Protein AF-A6LM11-F1 (afdb_monomer_lite)

InterPro domains:
  IPR041206 HEPN/RES N-terminal domain 1 [PF18870] (24-78)

Radius of gyration: 19.87 Å; chains: 1; bounding box: 47×21×54 Å

Structure (mmCIF, N/CA/C/O backbone):
data_AF-A6LM11-F1
#
_entry.id   AF-A6LM11-F1
#
loop_
_atom_site.group_PDB
_atom_site.id
_atom_site.type_symbol
_atom_site.label_atom_id
_atom_site.label_alt_id
_atom_site.label_comp_id
_atom_site.label_asym_id
_atom_site.label_entity_id
_atom_site.label_seq_id
_atom_site.pdbx_PDB_ins_code
_atom_site.Cartn_x
_atom_site.Cartn_y
_atom_site.Cartn_z
_atom_site.occupancy
_atom_site.B_iso_or_equiv
_atom_site.auth_seq_id
_atom_site.auth_comp_id
_atom_site.auth_asym_id
_atom_site.auth_atom_id
_atom_site.pdbx_PDB_model_num
ATOM 1 N N . MET A 1 1 ? -22.117 14.087 6.981 1.00 48.94 1 MET A N 1
ATOM 2 C CA . MET A 1 1 ? -21.469 12.793 6.699 1.00 48.94 1 MET A CA 1
ATOM 3 C C . MET A 1 1 ? -20.394 12.696 7.759 1.00 48.94 1 MET A C 1
ATOM 5 O O . MET A 1 1 ? -19.675 13.672 7.883 1.00 48.94 1 MET A O 1
ATOM 9 N N . GLU A 1 2 ? -20.408 11.692 8.637 1.00 56.91 2 GLU A N 1
ATOM 10 C CA . GLU A 1 2 ? -19.322 11.564 9.623 1.00 56.91 2 GLU A CA 1
ATOM 11 C C . GLU A 1 2 ? -18.022 11.338 8.852 1.00 56.91 2 GLU A C 1
ATOM 13 O O . GLU A 1 2 ? -17.938 10.396 8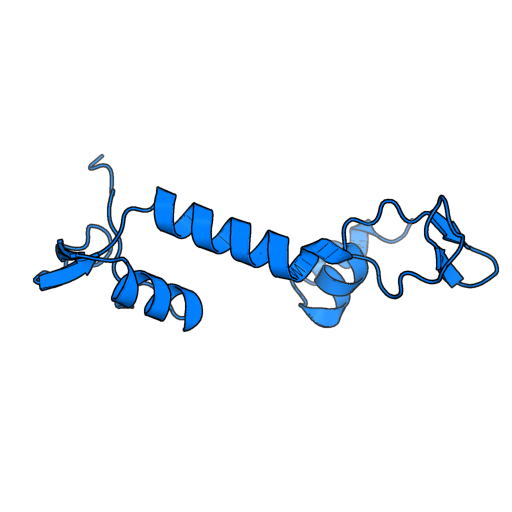.057 1.00 56.91 2 GLU A O 1
ATOM 18 N N . ASP A 1 3 ? -17.061 12.239 9.035 1.00 70.62 3 ASP A N 1
ATOM 19 C CA . ASP A 1 3 ? -15.724 12.085 8.483 1.00 70.62 3 ASP A CA 1
ATOM 20 C C . ASP A 1 3 ? -15.082 10.892 9.192 1.00 70.62 3 ASP A C 1
ATOM 22 O O . ASP A 1 3 ? -14.892 10.887 10.407 1.00 70.62 3 ASP A O 1
ATOM 26 N N . LYS A 1 4 ? -14.848 9.815 8.440 1.00 78.44 4 LYS A N 1
ATOM 27 C CA . LYS A 1 4 ? -14.127 8.653 8.953 1.00 78.44 4 LYS A CA 1
ATOM 28 C C . LYS A 1 4 ? -12.656 9.026 8.975 1.00 78.44 4 LYS A C 1
ATOM 30 O O . LYS A 1 4 ? -12.066 9.186 7.912 1.00 78.44 4 LYS A O 1
ATOM 35 N N . GLU A 1 5 ? -12.078 9.139 10.161 1.00 91.31 5 GLU A N 1
ATOM 36 C CA . GLU A 1 5 ? -10.696 9.590 10.319 1.00 91.31 5 GLU A CA 1
ATOM 37 C C . GLU A 1 5 ? -9.742 8.419 10.559 1.00 91.31 5 GLU A C 1
ATOM 39 O O . GLU A 1 5 ? -8.591 8.484 10.132 1.00 91.31 5 GLU A O 1
ATOM 44 N N . HIS A 1 6 ? -10.218 7.327 11.173 1.00 95.19 6 HIS A N 1
ATOM 45 C CA . HIS A 1 6 ? -9.366 6.238 11.641 1.00 95.19 6 HIS A CA 1
ATOM 46 C C . HIS A 1 6 ? -9.805 4.843 11.178 1.00 95.19 6 HIS A C 1
ATOM 48 O O . HIS A 1 6 ? -10.979 4.452 11.229 1.00 95.19 6 HIS A O 1
ATOM 54 N N . CYS A 1 7 ? -8.825 4.017 10.815 1.00 95.75 7 CYS A N 1
ATOM 55 C CA . CYS A 1 7 ? -9.026 2.630 10.404 1.00 95.75 7 CYS A CA 1
ATOM 56 C C . CYS A 1 7 ? -8.149 1.663 11.216 1.00 95.75 7 CYS A C 1
ATOM 58 O O . CYS A 1 7 ? -7.123 2.050 11.773 1.00 95.75 7 CYS A O 1
ATOM 60 N N . CYS A 1 8 ? -8.584 0.404 11.333 1.00 97.69 8 CYS A N 1
ATOM 61 C CA . CYS A 1 8 ? -7.852 -0.645 12.047 1.00 97.69 8 CYS A CA 1
ATOM 62 C C . CYS A 1 8 ? -7.290 -1.696 11.084 1.00 97.69 8 CYS A C 1
ATOM 64 O O . CYS A 1 8 ? -7.788 -1.851 9.968 1.00 97.69 8 CYS A O 1
ATOM 66 N N . ALA A 1 9 ? -6.314 -2.480 11.553 1.00 95.31 9 ALA A N 1
ATOM 67 C CA . ALA A 1 9 ? -5.660 -3.533 10.770 1.00 95.31 9 ALA A CA 1
ATOM 68 C C . ALA A 1 9 ? -6.647 -4.538 10.148 1.00 95.31 9 ALA A C 1
ATOM 70 O O . ALA A 1 9 ? -6.474 -4.973 9.017 1.00 95.31 9 ALA A O 1
ATOM 71 N N . GLU A 1 10 ? -7.737 -4.860 10.843 1.00 94.44 10 GLU A N 1
ATOM 72 C CA . GLU A 1 10 ? -8.738 -5.826 10.374 1.00 94.44 10 GLU A CA 1
ATOM 73 C C . GLU A 1 10 ? -9.561 -5.348 9.164 1.00 94.44 10 GLU A C 1
ATOM 75 O O . GLU A 1 10 ? -10.337 -6.124 8.608 1.00 94.44 10 GLU A O 1
ATOM 80 N N . CYS A 1 11 ? -9.431 -4.079 8.767 1.00 95.06 11 CYS A N 1
ATOM 81 C CA . CYS A 1 11 ? -10.047 -3.556 7.546 1.00 95.06 11 CYS A CA 1
ATOM 82 C C . CYS A 1 11 ? -9.224 -3.864 6.286 1.00 95.06 11 CYS A C 1
ATOM 84 O O . CYS A 1 11 ? -9.709 -3.628 5.182 1.00 95.06 11 CYS A O 1
ATOM 86 N N . PHE A 1 12 ? -8.009 -4.400 6.434 1.00 91.38 12 PHE A N 1
ATOM 87 C CA . PHE A 1 12 ? -7.072 -4.635 5.340 1.00 91.38 12 PHE A CA 1
ATOM 88 C C . PHE A 1 12 ? -6.693 -6.115 5.244 1.00 91.38 12 PHE A C 1
ATOM 90 O O . PHE A 1 12 ? -6.575 -6.819 6.249 1.00 91.38 12 PHE A O 1
ATOM 97 N N . LYS A 1 13 ? -6.505 -6.595 4.010 1.00 89.25 13 LYS A N 1
ATOM 98 C CA . LYS A 1 13 ? -6.004 -7.952 3.739 1.00 89.25 13 LYS A CA 1
ATOM 99 C C . LYS A 1 13 ? -4.478 -8.007 3.681 1.00 89.25 13 LYS A C 1
ATOM 101 O O . LYS A 1 13 ? -3.917 -9.020 4.073 1.00 89.25 13 LYS A O 1
ATOM 106 N N . ASP A 1 14 ? -3.848 -6.930 3.219 1.00 90.81 14 ASP A N 1
ATOM 107 C CA . ASP A 1 14 ? -2.398 -6.819 3.071 1.00 90.81 14 ASP A CA 1
ATOM 108 C C . ASP A 1 14 ? -1.677 -6.876 4.428 1.00 90.81 14 ASP A C 1
ATOM 110 O O . ASP A 1 14 ? -2.008 -6.132 5.355 1.00 90.81 14 ASP A O 1
ATOM 114 N N . GLU A 1 15 ? -0.699 -7.772 4.561 1.00 90.50 15 GLU A N 1
ATOM 115 C CA . GLU A 1 15 ? -0.004 -8.007 5.830 1.00 90.50 15 GLU A CA 1
ATOM 116 C C . GLU A 1 15 ? 0.921 -6.854 6.237 1.00 90.50 15 GLU A C 1
ATOM 118 O O . GLU A 1 15 ? 1.084 -6.602 7.434 1.00 90.50 15 GLU A O 1
ATOM 123 N N . TYR A 1 16 ? 1.481 -6.108 5.282 1.00 90.50 16 TYR A N 1
ATOM 124 C CA . TYR A 1 16 ? 2.344 -4.964 5.571 1.00 90.50 16 TYR A CA 1
ATOM 125 C C . TYR A 1 16 ? 1.539 -3.807 6.152 1.00 90.50 16 TYR A C 1
ATOM 127 O O . TYR A 1 16 ? 1.909 -3.273 7.198 1.00 90.50 16 TYR A O 1
ATOM 135 N N . ILE A 1 17 ? 0.392 -3.485 5.549 1.00 92.62 17 ILE A N 1
ATOM 136 C CA . ILE A 1 17 ? -0.531 -2.471 6.071 1.00 92.62 17 ILE A CA 1
ATOM 137 C C . ILE A 1 17 ? -1.047 -2.893 7.451 1.00 92.62 17 ILE A C 1
ATOM 139 O O . ILE A 1 17 ? -1.083 -2.087 8.381 1.00 92.62 17 ILE A O 1
ATOM 143 N N . ARG A 1 18 ? -1.404 -4.170 7.634 1.00 95.06 18 ARG A N 1
ATOM 144 C CA . ARG A 1 18 ? -1.841 -4.684 8.943 1.00 95.06 18 ARG A CA 1
ATOM 145 C C . ARG A 1 18 ? -0.775 -4.488 10.018 1.00 95.06 18 ARG A C 1
ATOM 147 O O . ARG A 1 18 ? -1.091 -3.986 11.096 1.00 95.06 18 ARG A O 1
ATOM 154 N N . ASN A 1 19 ? 0.465 -4.877 9.729 1.00 96.50 19 ASN A N 1
ATOM 155 C CA . ASN A 1 19 ? 1.579 -4.758 10.666 1.00 96.50 19 ASN A CA 1
ATOM 156 C C . ASN A 1 19 ? 1.909 -3.297 10.974 1.00 96.50 19 ASN A C 1
ATOM 158 O O . ASN A 1 19 ? 2.095 -2.960 12.142 1.00 96.50 19 ASN A O 1
ATOM 162 N N . PHE A 1 20 ? 1.891 -2.428 9.962 1.00 96.19 20 PHE A N 1
ATOM 163 C CA . PHE A 1 20 ? 2.070 -0.988 10.126 1.00 96.19 20 PHE A CA 1
ATOM 164 C C . PHE A 1 20 ? 1.065 -0.398 11.124 1.00 96.19 20 PHE A C 1
ATOM 166 O O . PHE A 1 20 ? 1.451 0.257 12.090 1.00 96.19 20 PHE A O 1
ATOM 173 N N . ILE A 1 21 ? -0.224 -0.716 10.968 1.00 96.38 21 ILE A N 1
ATOM 174 C CA . ILE A 1 21 ? -1.279 -0.232 11.872 1.00 96.38 21 ILE A CA 1
ATOM 175 C C . ILE A 1 21 ? -1.089 -0.764 13.302 1.00 96.38 21 ILE A C 1
ATOM 177 O O . ILE A 1 21 ? -1.383 -0.059 14.265 1.00 96.38 21 ILE A O 1
ATOM 181 N N . ILE A 1 22 ? -0.613 -2.001 13.469 1.00 96.19 22 ILE A N 1
ATOM 182 C CA . ILE A 1 22 ? -0.350 -2.587 14.796 1.00 96.19 22 ILE A CA 1
ATOM 183 C C . ILE A 1 22 ? 0.849 -1.913 15.481 1.00 96.19 22 ILE A C 1
ATOM 185 O O . ILE A 1 22 ? 0.830 -1.765 16.702 1.00 96.19 22 ILE A O 1
ATOM 189 N N . GLN A 1 23 ? 1.876 -1.525 14.721 1.00 96.38 23 GLN A N 1
ATOM 190 C CA . GLN A 1 23 ? 3.104 -0.921 15.245 1.00 96.38 23 GLN A CA 1
ATOM 191 C C . GLN A 1 23 ? 2.935 0.565 15.582 1.00 96.38 23 GLN A C 1
ATOM 193 O O . GLN A 1 23 ? 3.312 0.986 16.674 1.00 96.38 23 GLN A O 1
ATOM 198 N N . GLU A 1 24 ? 2.331 1.337 14.679 1.00 95.19 24 GLU A N 1
ATOM 199 C CA . GLU A 1 24 ? 2.199 2.796 14.811 1.00 95.19 24 GLU A CA 1
ATOM 200 C C . GLU A 1 24 ? 0.879 3.222 15.474 1.00 95.19 24 GLU A C 1
ATOM 202 O O . GLU A 1 24 ? 0.726 4.348 15.960 1.00 95.19 24 GLU A O 1
ATOM 207 N N . GLY A 1 25 ? -0.106 2.323 15.489 1.00 94.00 25 GLY A N 1
ATOM 208 C CA . GLY A 1 25 ? -1.449 2.614 15.962 1.00 94.00 25 GLY A CA 1
ATOM 209 C C . GLY A 1 25 ? -1.582 2.708 17.474 1.00 94.00 25 GLY A C 1
ATOM 210 O O . GLY A 1 25 ? -0.807 2.168 18.264 1.00 94.00 25 GLY A O 1
ATOM 211 N N . LYS A 1 26 ? -2.665 3.358 17.896 1.00 95.50 26 LYS A N 1
ATOM 212 C CA . LYS A 1 26 ? -3.082 3.436 19.302 1.00 95.50 26 LYS A CA 1
ATOM 213 C C . LYS A 1 26 ? -4.408 2.716 19.488 1.00 95.50 26 LYS A C 1
ATOM 215 O O . LYS A 1 26 ? -5.167 2.541 18.540 1.00 95.50 26 LYS A O 1
ATOM 220 N N . LYS A 1 27 ? -4.696 2.273 20.713 1.00 96.69 27 LYS A N 1
ATOM 221 C CA . LYS A 1 27 ? -5.986 1.647 21.023 1.00 96.69 27 LYS A CA 1
ATOM 222 C C . LYS A 1 27 ? -7.114 2.673 20.923 1.00 96.69 27 LYS A C 1
ATOM 224 O O . LYS A 1 27 ? -7.042 3.722 21.556 1.00 96.69 27 LYS A O 1
ATOM 229 N N . GLY A 1 28 ? -8.147 2.341 20.158 1.00 95.75 28 GLY A N 1
ATOM 230 C CA . GLY A 1 28 ? -9.320 3.182 19.961 1.00 95.75 28 GLY A CA 1
ATOM 231 C C . GLY A 1 28 ? -10.435 2.466 19.205 1.00 95.75 28 GLY A C 1
ATOM 232 O O . GLY A 1 28 ? -10.415 1.240 19.037 1.00 95.75 28 GLY A O 1
ATOM 233 N N . LYS A 1 29 ? -11.404 3.260 18.745 1.00 96.69 29 LYS A N 1
ATOM 234 C CA . LYS A 1 29 ? -12.533 2.810 17.934 1.00 96.69 29 LYS A CA 1
ATOM 235 C C . LYS A 1 29 ? -12.241 3.040 16.455 1.00 96.69 29 LYS A C 1
ATOM 237 O O . LYS A 1 29 ? -11.739 4.087 16.073 1.00 96.69 29 LYS A O 1
ATOM 242 N N . CYS A 1 30 ? -12.551 2.050 15.628 1.00 96.25 30 CYS A N 1
ATOM 243 C CA . CYS A 1 30 ? -12.408 2.135 14.182 1.00 96.25 30 CYS A CA 1
ATOM 244 C C . CYS A 1 30 ? -13.659 2.747 13.538 1.00 96.25 30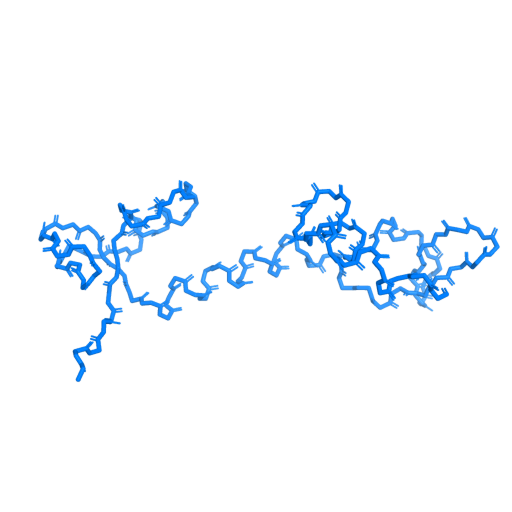 CYS A C 1
ATOM 246 O O . CYS A 1 30 ? -14.754 2.205 13.703 1.00 96.25 30 CYS A O 1
ATOM 248 N N . ASP A 1 31 ? -13.491 3.785 12.718 1.00 95.06 31 ASP A N 1
ATOM 249 C CA . ASP A 1 31 ? -14.597 4.473 12.029 1.00 95.06 31 ASP A CA 1
ATOM 250 C C . ASP A 1 31 ? -15.114 3.695 10.805 1.00 95.06 31 ASP A C 1
ATOM 252 O O . ASP A 1 31 ? -16.187 3.965 10.259 1.00 95.06 31 ASP A O 1
ATOM 256 N N . VAL A 1 32 ? -14.355 2.689 10.361 1.00 93.69 32 VAL A N 1
ATOM 257 C CA . VAL A 1 32 ? -14.696 1.852 9.204 1.00 93.69 32 VAL A CA 1
ATOM 258 C C . VAL A 1 32 ? -15.566 0.669 9.601 1.00 93.69 32 VAL A C 1
ATOM 260 O O . VAL A 1 32 ? -16.662 0.514 9.068 1.00 93.69 32 VAL A O 1
ATOM 263 N N . CYS A 1 33 ? -15.079 -0.169 10.520 1.00 94.88 33 CYS A N 1
ATOM 264 C CA . CYS A 1 33 ? -15.770 -1.394 10.932 1.00 94.88 33 CYS A CA 1
ATOM 265 C C . CYS A 1 33 ? -16.478 -1.283 12.290 1.00 94.88 33 CYS A C 1
ATOM 267 O O . CYS A 1 33 ? -17.115 -2.241 12.721 1.00 94.88 33 CYS A O 1
ATOM 269 N N . GLY A 1 34 ? -16.347 -0.151 12.990 1.00 94.56 34 GLY A N 1
ATOM 270 C CA . GLY A 1 34 ? -17.029 0.120 14.259 1.00 94.56 34 GLY A CA 1
ATOM 271 C C . GLY A 1 34 ? -16.470 -0.608 15.485 1.00 94.56 34 GLY A C 1
ATOM 272 O O . GLY A 1 34 ? -16.969 -0.381 16.587 1.00 94.56 34 GLY A O 1
ATOM 273 N N . ARG A 1 35 ? -15.456 -1.473 15.329 1.00 95.31 35 ARG A N 1
ATOM 274 C CA . ARG A 1 35 ? -14.826 -2.195 16.448 1.00 95.31 35 ARG A CA 1
ATOM 275 C C . ARG A 1 35 ? -14.132 -1.229 17.404 1.00 95.31 35 ARG A C 1
ATOM 277 O O . ARG A 1 35 ? -13.504 -0.271 16.963 1.00 95.31 35 ARG A O 1
ATOM 284 N N . ASP A 1 36 ? -14.219 -1.528 18.694 1.00 96.44 36 ASP A N 1
ATOM 285 C CA . ASP A 1 36 ? -13.593 -0.767 19.776 1.00 96.44 36 ASP A CA 1
ATOM 286 C C . ASP A 1 36 ? -12.400 -1.531 20.376 1.00 96.44 36 ASP A C 1
ATOM 288 O O . ASP A 1 36 ? -12.276 -2.746 20.201 1.00 96.44 36 ASP A O 1
ATOM 292 N N . ASN A 1 37 ? -11.516 -0.819 21.075 1.00 96.50 37 ASN A N 1
ATOM 293 C CA . ASN A 1 37 ? -10.289 -1.340 21.684 1.00 96.50 37 ASN A CA 1
ATOM 294 C C . ASN A 1 37 ? -9.357 -2.087 20.695 1.00 96.50 37 ASN A C 1
ATOM 296 O O . ASN A 1 37 ? -8.647 -3.046 21.037 1.00 96.50 37 ASN A O 1
ATOM 300 N N . VAL A 1 38 ? -9.324 -1.626 19.446 1.00 97.44 38 VAL A N 1
ATOM 301 C CA . VAL A 1 38 ? -8.425 -2.114 18.387 1.00 97.44 38 VAL A CA 1
ATOM 302 C C . VAL A 1 38 ? -7.335 -1.084 18.105 1.00 97.44 38 VAL A C 1
ATOM 304 O O . VAL A 1 38 ? -7.483 0.081 18.460 1.00 97.44 38 VAL A O 1
ATOM 307 N N . PHE A 1 39 ? -6.212 -1.509 17.521 1.00 97.75 39 PHE A N 1
ATOM 308 C CA . PHE A 1 39 ? -5.202 -0.555 17.059 1.00 97.75 39 PHE A CA 1
ATOM 309 C C . PHE A 1 39 ? -5.748 0.201 15.852 1.00 97.75 39 PHE A C 1
ATOM 311 O O . PHE A 1 39 ? -6.212 -0.428 14.896 1.00 97.75 39 PHE A O 1
ATOM 318 N N . VAL A 1 40 ? -5.724 1.527 15.934 1.00 97.50 40 VAL A N 1
ATOM 319 C CA . VAL A 1 40 ? -6.185 2.436 14.890 1.00 97.50 40 VAL A CA 1
ATOM 320 C C . VAL A 1 40 ? -5.126 3.482 14.570 1.00 97.50 40 VAL A C 1
ATOM 322 O O . VAL A 1 40 ? -4.357 3.895 15.441 1.00 97.50 40 VAL A O 1
ATOM 325 N N . VAL A 1 41 ? -5.125 3.914 13.316 1.00 97.12 41 VAL A N 1
ATOM 326 C CA . VAL A 1 41 ? -4.315 5.013 12.772 1.00 97.12 41 VAL A CA 1
ATOM 327 C C . VAL A 1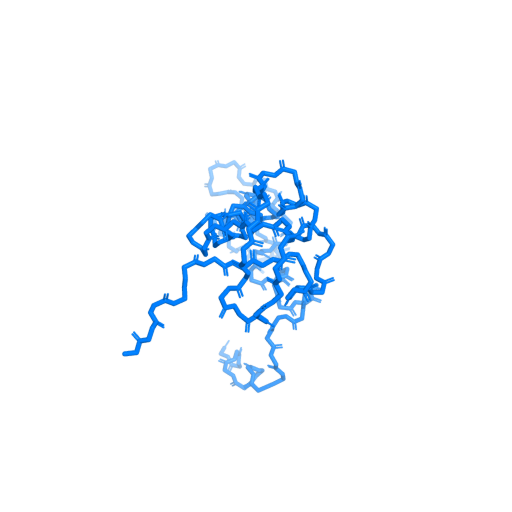 41 ? -5.194 5.879 11.874 1.00 97.12 41 VAL A C 1
ATOM 329 O O . VAL A 1 41 ? -6.263 5.425 11.449 1.00 97.12 41 VAL A O 1
ATOM 332 N N . SER A 1 42 ? -4.755 7.104 11.582 1.00 95.75 42 SER A N 1
ATOM 333 C CA . SER A 1 42 ? -5.462 7.971 10.642 1.00 95.75 42 SER A CA 1
ATOM 334 C C . SER A 1 42 ? -5.354 7.455 9.205 1.00 95.75 42 SER A C 1
ATOM 336 O O . SER A 1 42 ? -4.384 6.784 8.842 1.00 95.75 42 SER A O 1
ATOM 338 N N . PHE A 1 43 ? -6.340 7.783 8.370 1.00 92.44 43 PHE A N 1
ATOM 339 C CA . PHE A 1 43 ? -6.290 7.463 6.942 1.00 92.44 43 PHE A CA 1
ATOM 340 C C . PHE A 1 43 ? -5.104 8.103 6.227 1.00 92.44 43 PHE A C 1
ATOM 342 O O . PHE A 1 43 ? -4.466 7.419 5.431 1.00 92.44 43 PHE A O 1
ATOM 349 N N . ASP A 1 44 ? -4.783 9.359 6.544 1.00 91.75 44 ASP A N 1
ATOM 350 C CA . ASP A 1 44 ? -3.641 10.066 5.951 1.00 91.75 44 ASP A CA 1
ATOM 351 C C . ASP A 1 44 ? -2.340 9.287 6.168 1.00 91.75 44 ASP A C 1
ATOM 353 O O . ASP A 1 44 ? -1.580 9.058 5.234 1.00 91.75 44 ASP A O 1
ATOM 357 N N . LEU A 1 45 ? -2.138 8.766 7.382 1.00 93.00 45 LEU A N 1
ATOM 358 C CA . LEU A 1 45 ? -0.932 8.020 7.722 1.00 93.00 45 LEU A CA 1
ATOM 359 C C . LEU A 1 45 ? -0.851 6.667 6.989 1.00 93.00 45 LEU A C 1
ATOM 361 O O . LEU A 1 45 ? 0.232 6.230 6.607 1.00 93.00 45 LEU A O 1
ATOM 365 N N . VAL A 1 46 ? -1.989 5.999 6.767 1.00 92.00 46 VAL A N 1
ATOM 366 C CA . VAL A 1 46 ? -2.041 4.769 5.954 1.00 92.00 46 VAL A CA 1
ATOM 367 C C . VAL A 1 46 ? -1.789 5.075 4.482 1.00 92.00 46 VAL A C 1
ATOM 369 O O . VAL A 1 46 ? -1.067 4.327 3.827 1.00 92.00 46 VAL A O 1
ATOM 372 N N . ALA A 1 47 ? -2.362 6.160 3.961 1.00 87.81 47 ALA A N 1
ATOM 373 C CA . ALA A 1 47 ? -2.145 6.587 2.585 1.00 87.81 47 ALA A CA 1
ATOM 374 C C . ALA A 1 47 ? -0.665 6.904 2.338 1.00 87.81 47 ALA A C 1
ATOM 376 O O . ALA A 1 47 ? -0.095 6.392 1.375 1.00 87.81 47 ALA A O 1
ATOM 377 N N . ASP A 1 48 ? -0.028 7.648 3.243 1.00 89.31 48 ASP A N 1
ATOM 378 C CA . ASP A 1 48 ? 1.404 7.948 3.183 1.00 89.31 48 ASP A CA 1
ATOM 379 C C . ASP A 1 48 ? 2.250 6.669 3.189 1.00 89.31 48 ASP A C 1
ATOM 381 O O . ASP A 1 48 ? 3.155 6.529 2.368 1.00 89.31 48 ASP A O 1
ATOM 385 N N . PHE A 1 49 ? 1.929 5.699 4.053 1.00 91.00 49 PHE A N 1
ATOM 386 C CA . PHE A 1 49 ? 2.624 4.409 4.091 1.00 91.00 49 PHE A CA 1
ATOM 387 C C . PHE A 1 49 ? 2.509 3.639 2.770 1.00 91.00 49 PHE A C 1
ATOM 389 O O . PHE A 1 49 ? 3.504 3.106 2.279 1.00 91.00 49 PHE A O 1
ATOM 396 N N . ILE A 1 50 ? 1.314 3.595 2.175 1.00 87.56 50 ILE A N 1
ATOM 397 C CA . ILE A 1 50 ? 1.086 2.921 0.891 1.00 87.56 50 ILE A CA 1
ATOM 398 C C . ILE A 1 50 ? 1.868 3.627 -0.221 1.00 87.56 50 ILE A C 1
ATOM 400 O O . ILE A 1 50 ? 2.598 2.972 -0.960 1.00 87.56 50 ILE A O 1
ATOM 404 N N . ILE A 1 51 ? 1.748 4.955 -0.325 1.00 83.44 51 ILE A N 1
ATOM 405 C CA . ILE A 1 51 ? 2.431 5.760 -1.348 1.00 83.44 51 ILE A CA 1
ATOM 406 C C . ILE A 1 51 ? 3.947 5.602 -1.235 1.00 83.44 51 ILE A C 1
ATOM 408 O O . ILE A 1 51 ? 4.622 5.430 -2.246 1.00 83.44 51 ILE A O 1
ATOM 412 N N . GLU A 1 52 ? 4.486 5.632 -0.021 1.00 84.25 52 GLU A N 1
ATOM 413 C CA . GLU A 1 52 ? 5.910 5.432 0.227 1.00 84.25 52 GLU A CA 1
ATOM 414 C C . GLU A 1 52 ? 6.349 3.999 -0.108 1.00 84.25 52 GLU A C 1
ATOM 416 O O . GLU A 1 52 ? 7.419 3.799 -0.680 1.00 84.25 52 GLU A O 1
ATOM 421 N N . GLY A 1 53 ? 5.513 2.997 0.183 1.00 83.00 53 GLY A N 1
ATOM 422 C CA . GLY A 1 53 ? 5.735 1.609 -0.224 1.00 83.00 53 GLY A CA 1
ATOM 423 C C . GLY A 1 53 ? 5.826 1.457 -1.743 1.00 83.00 53 GLY A C 1
ATOM 424 O O . GLY A 1 53 ? 6.773 0.843 -2.233 1.00 83.00 53 GLY A O 1
ATOM 425 N N . PHE A 1 54 ? 4.909 2.088 -2.485 1.00 78.94 54 PHE A N 1
ATOM 426 C CA . PHE A 1 54 ? 4.996 2.183 -3.943 1.00 78.94 54 PHE A CA 1
ATOM 427 C C . PHE A 1 54 ? 6.284 2.891 -4.365 1.00 78.94 54 PHE A C 1
ATOM 429 O O . PHE A 1 54 ? 7.069 2.329 -5.118 1.00 78.94 54 PHE A O 1
ATOM 436 N N . ARG A 1 55 ? 6.571 4.087 -3.847 1.00 74.81 55 ARG A N 1
ATOM 437 C CA . ARG A 1 55 ? 7.788 4.818 -4.226 1.00 74.81 55 ARG A CA 1
ATOM 438 C C . ARG A 1 55 ? 9.050 3.995 -4.031 1.00 74.81 55 ARG A C 1
ATOM 440 O O . ARG A 1 55 ? 9.864 3.985 -4.932 1.00 74.81 55 ARG A O 1
ATOM 447 N N . ARG A 1 56 ? 9.188 3.264 -2.923 1.00 75.62 56 ARG A N 1
ATOM 448 C CA . ARG A 1 56 ? 10.349 2.391 -2.671 1.00 75.62 56 ARG A CA 1
ATOM 449 C C . ARG A 1 56 ? 10.405 1.187 -3.599 1.00 75.62 56 ARG A C 1
ATOM 451 O O . ARG A 1 56 ? 11.478 0.850 -4.086 1.00 75.62 56 ARG A O 1
ATOM 458 N N . ALA A 1 57 ? 9.270 0.531 -3.840 1.00 70.12 57 ALA A N 1
ATOM 459 C CA . ALA A 1 57 ? 9.205 -0.599 -4.765 1.00 70.12 57 ALA A CA 1
ATOM 460 C C . ALA A 1 57 ? 9.586 -0.190 -6.200 1.00 70.12 57 ALA A C 1
ATOM 462 O O . ALA A 1 57 ? 10.141 -0.997 -6.942 1.00 70.12 57 ALA A O 1
ATOM 463 N N . TYR A 1 58 ? 9.336 1.073 -6.555 1.00 65.81 58 TYR A N 1
ATOM 464 C CA . TYR A 1 58 ? 9.549 1.626 -7.889 1.00 65.81 58 TYR A CA 1
ATOM 465 C C . TYR A 1 58 ? 10.628 2.724 -7.942 1.00 65.81 58 TYR A C 1
ATOM 467 O O . TYR A 1 58 ? 10.746 3.405 -8.956 1.00 65.81 58 TYR A O 1
ATOM 475 N N . GLU A 1 59 ? 11.448 2.881 -6.898 1.00 63.69 59 GLU A N 1
ATOM 476 C CA . GLU A 1 59 ? 12.434 3.973 -6.772 1.00 63.69 59 GLU A CA 1
ATOM 477 C C . GLU A 1 59 ? 13.499 3.889 -7.873 1.00 63.69 59 GLU A C 1
ATOM 479 O O . GLU A 1 59 ? 13.964 4.894 -8.394 1.00 63.69 59 GLU A O 1
ATOM 484 N N . THR A 1 60 ? 13.840 2.668 -8.290 1.00 55.72 60 THR A N 1
ATOM 485 C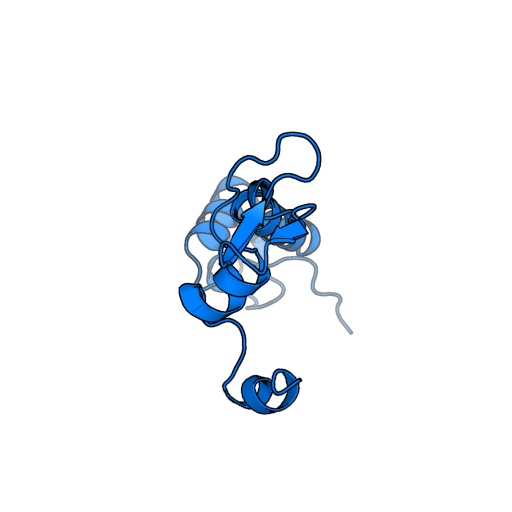 CA . THR A 1 60 ? 14.757 2.392 -9.406 1.00 55.72 60 THR A CA 1
ATOM 486 C C . THR A 1 60 ? 14.065 2.349 -10.767 1.00 55.72 60 THR A C 1
ATOM 488 O O . THR A 1 60 ? 14.732 2.226 -11.791 1.00 55.72 60 THR A O 1
ATOM 491 N N . LEU A 1 61 ? 12.734 2.425 -10.785 1.00 55.03 61 LEU A N 1
ATOM 492 C CA . LEU A 1 61 ? 11.904 2.376 -11.982 1.00 55.03 61 LEU A CA 1
ATOM 493 C C . LEU A 1 61 ? 11.446 3.778 -12.422 1.00 55.03 61 LEU A C 1
ATOM 495 O O . LEU A 1 61 ? 10.707 3.881 -13.403 1.00 55.03 61 LEU A O 1
ATOM 499 N N . GLU A 1 62 ? 11.926 4.860 -11.793 1.00 53.72 62 GLU A N 1
ATOM 500 C CA . GLU A 1 62 ? 11.918 6.204 -12.387 1.00 53.72 62 GLU A CA 1
ATOM 501 C C . GLU A 1 62 ? 12.680 6.165 -13.721 1.00 53.72 62 GLU A C 1
ATOM 503 O O . GLU A 1 62 ? 13.887 6.375 -13.817 1.00 53.72 62 GLU A O 1
ATOM 508 N N . ASN A 1 63 ? 11.960 5.809 -14.784 1.00 54.38 63 ASN A N 1
ATOM 509 C CA . ASN A 1 63 ? 12.486 5.742 -16.130 1.00 54.38 63 ASN A CA 1
ATOM 510 C C . ASN A 1 63 ? 12.604 7.165 -16.662 1.00 54.38 63 ASN A C 1
ATOM 512 O O . ASN A 1 63 ? 11.788 7.630 -17.450 1.00 54.38 63 ASN A O 1
ATOM 516 N N . GLU A 1 64 ? 13.690 7.817 -16.267 1.00 60.03 64 GLU A N 1
ATOM 517 C CA . GLU A 1 64 ? 14.372 8.788 -17.117 1.00 60.03 64 GLU A CA 1
ATOM 518 C C . GLU A 1 64 ? 15.165 8.078 -18.239 1.00 60.03 64 GLU A C 1
ATOM 520 O O . GLU A 1 64 ? 15.905 8.708 -18.986 1.00 60.03 64 GLU A O 1
ATOM 525 N N . GLY A 1 65 ? 15.024 6.753 -18.379 1.00 64.44 65 GLY A N 1
ATOM 526 C CA . GLY A 1 65 ? 15.654 5.961 -19.425 1.00 64.44 65 GLY A CA 1
ATOM 527 C C . GLY A 1 65 ? 15.079 6.223 -20.816 1.00 64.44 65 GLY A C 1
ATOM 528 O O . GLY A 1 65 ? 13.864 6.264 -21.009 1.00 64.44 65 GLY A O 1
ATOM 529 N N . PHE A 1 66 ? 15.949 6.340 -21.818 1.00 69.50 66 PHE A N 1
ATOM 530 C CA . PHE A 1 66 ? 15.542 6.371 -23.224 1.00 69.50 66 PHE A CA 1
ATOM 531 C C . PHE A 1 66 ? 15.507 4.945 -23.789 1.00 69.50 66 PHE A C 1
ATOM 533 O O . PHE A 1 66 ? 16.427 4.154 -23.569 1.00 69.50 66 PHE A O 1
ATOM 540 N N . TRP A 1 67 ? 14.450 4.612 -24.533 1.00 76.00 67 TRP A N 1
ATOM 541 C CA . TRP A 1 67 ? 14.339 3.333 -25.234 1.00 76.00 67 TRP A CA 1
ATOM 542 C C . TRP A 1 67 ? 15.325 3.269 -26.405 1.00 76.00 67 TRP A C 1
ATOM 544 O O . TRP A 1 67 ? 15.231 4.083 -27.321 1.00 76.00 67 TRP A O 1
ATOM 554 N N . HIS A 1 68 ? 16.234 2.290 -26.417 1.00 75.62 68 HIS A N 1
ATOM 555 C CA . HIS A 1 68 ? 17.179 2.079 -27.516 1.00 75.62 68 HIS A CA 1
ATOM 556 C C . HIS A 1 68 ? 16.606 1.074 -28.536 1.00 75.62 68 HIS A C 1
ATOM 558 O O . HIS A 1 68 ? 16.735 -0.138 -28.338 1.00 75.62 68 HIS A O 1
ATOM 564 N N . PRO A 1 69 ? 15.986 1.518 -29.649 1.00 72.81 69 PRO A N 1
ATOM 565 C CA . PRO A 1 69 ? 15.182 0.648 -30.514 1.00 72.81 69 PRO A CA 1
ATOM 566 C C . PRO A 1 69 ? 15.988 -0.454 -31.212 1.00 72.81 69 PRO A C 1
ATOM 568 O O . PRO A 1 69 ? 15.446 -1.522 -31.491 1.00 72.81 69 PRO A O 1
ATOM 571 N N . GLU A 1 70 ? 17.276 -0.221 -31.473 1.00 81.56 70 GLU A N 1
ATOM 572 C CA . GLU A 1 70 ? 18.154 -1.211 -32.107 1.00 81.56 70 GLU A CA 1
ATOM 573 C C . GLU A 1 70 ? 18.546 -2.344 -31.151 1.00 81.56 70 GLU A C 1
ATOM 575 O O . GLU A 1 70 ? 18.652 -3.496 -31.565 1.00 81.56 70 GLU A O 1
ATOM 580 N N . GLU A 1 71 ? 18.718 -2.026 -29.865 1.00 75.62 71 GLU A N 1
ATOM 581 C CA . GLU A 1 71 ? 19.161 -2.984 -28.840 1.00 75.62 71 GLU A CA 1
ATOM 582 C C . GLU A 1 71 ? 17.995 -3.536 -28.012 1.00 75.62 71 GLU A C 1
ATOM 584 O O . GLU A 1 71 ? 18.171 -4.502 -27.276 1.00 75.62 71 GLU A O 1
ATOM 589 N N . LYS A 1 72 ? 16.796 -2.959 -28.174 1.00 77.25 72 LYS A N 1
ATOM 590 C CA . LYS A 1 72 ? 15.554 -3.333 -27.488 1.00 77.25 72 LYS A CA 1
ATOM 591 C C . LYS A 1 72 ? 15.693 -3.363 -25.962 1.00 77.25 72 LYS A C 1
ATOM 593 O O . LYS A 1 72 ? 15.276 -4.323 -25.320 1.00 77.25 72 LYS A O 1
ATOM 598 N N . ARG A 1 73 ? 16.284 -2.307 -25.402 1.00 74.12 73 ARG A N 1
ATOM 599 C CA . ARG A 1 73 ? 16.459 -2.121 -23.955 1.00 74.12 73 ARG A CA 1
ATOM 600 C C . ARG A 1 73 ? 16.298 -0.657 -23.555 1.00 74.12 73 ARG A C 1
ATOM 602 O O . ARG A 1 73 ? 16.469 0.234 -24.394 1.00 74.12 73 ARG A O 1
ATOM 609 N N . TYR A 1 74 ? 16.010 -0.416 -22.279 1.00 73.38 74 TYR A N 1
ATOM 610 C CA . TYR A 1 74 ? 16.047 0.920 -21.688 1.00 73.38 74 TYR A CA 1
ATOM 611 C C . TYR A 1 74 ? 17.467 1.263 -21.239 1.00 73.38 74 TYR A C 1
ATOM 613 O O . TYR A 1 74 ? 18.150 0.454 -20.610 1.00 73.38 74 TYR A O 1
ATOM 621 N N . CYS A 1 75 ? 17.911 2.474 -21.569 1.00 77.75 75 CYS A N 1
ATOM 622 C CA . CYS A 1 75 ? 19.250 2.947 -21.242 1.00 77.75 75 CYS A CA 1
ATOM 623 C C . CYS A 1 75 ? 19.193 4.200 -20.378 1.00 77.75 75 CYS A C 1
ATOM 625 O O . CYS A 1 75 ? 18.405 5.105 -20.655 1.00 77.75 75 CYS A O 1
ATOM 627 N N . ASP A 1 76 ? 20.098 4.295 -19.408 1.00 74.69 76 ASP A N 1
ATOM 628 C CA . ASP A 1 76 ? 20.383 5.536 -18.694 1.00 74.69 76 ASP A CA 1
ATOM 629 C C . ASP A 1 76 ? 20.787 6.627 -19.708 1.00 74.69 76 ASP A C 1
ATOM 631 O O . ASP A 1 76 ? 21.694 6.399 -20.518 1.00 74.69 76 ASP A O 1
ATOM 635 N N . PRO A 1 77 ? 20.139 7.805 -19.704 1.00 67.38 77 PRO A N 1
ATOM 636 C CA . PRO A 1 77 ? 20.377 8.846 -20.703 1.00 67.38 77 PRO A CA 1
ATOM 637 C C . PRO A 1 77 ? 21.745 9.533 -20.548 1.00 67.38 77 PRO A C 1
ATOM 639 O O . PRO A 1 77 ? 22.209 10.194 -21.477 1.00 67.38 77 PRO A O 1
ATOM 642 N N . VAL A 1 78 ? 22.393 9.395 -19.389 1.00 72.69 78 VAL A N 1
ATOM 643 C CA . VAL A 1 78 ? 23.698 9.980 -19.061 1.00 72.69 78 VAL A CA 1
ATOM 644 C C . VAL A 1 78 ? 24.819 8.961 -19.257 1.00 72.69 78 VAL A C 1
ATOM 646 O O . VAL A 1 78 ? 25.868 9.296 -19.808 1.00 72.69 78 VAL A O 1
ATOM 649 N N . THR A 1 79 ? 24.624 7.724 -18.799 1.00 78.25 79 THR A N 1
ATOM 650 C CA . THR A 1 79 ? 25.673 6.694 -18.770 1.00 78.25 79 THR A CA 1
ATOM 651 C C . THR A 1 79 ? 25.551 5.655 -19.884 1.00 78.25 79 THR A C 1
ATOM 653 O O . THR A 1 79 ? 26.538 4.991 -20.194 1.00 78.25 79 THR A O 1
ATOM 656 N N . GLY A 1 80 ? 24.377 5.509 -20.507 1.00 74.81 80 GLY A N 1
ATOM 657 C CA . GLY A 1 80 ? 24.095 4.494 -21.532 1.00 74.81 80 GLY A CA 1
ATOM 658 C C . GLY A 1 80 ? 23.955 3.064 -20.993 1.00 74.81 80 GLY A C 1
ATOM 659 O O . GLY A 1 80 ? 23.748 2.123 -21.771 1.00 74.81 80 GLY A O 1
ATOM 660 N N . ASN A 1 81 ? 24.067 2.889 -19.674 1.00 79.19 81 ASN A N 1
ATOM 661 C CA . ASN A 1 81 ? 23.951 1.596 -19.012 1.00 79.19 81 ASN A CA 1
ATOM 662 C C . ASN A 1 81 ? 22.537 1.032 -19.144 1.00 79.19 81 ASN A C 1
ATOM 664 O O . ASN A 1 81 ? 21.565 1.780 -19.222 1.00 79.19 81 ASN A O 1
ATOM 668 N N . ASP A 1 82 ? 22.442 -0.295 -19.172 1.00 76.06 82 ASP A N 1
ATOM 669 C CA . ASP A 1 82 ? 21.166 -1.003 -19.185 1.00 76.06 82 ASP A CA 1
ATOM 670 C C . ASP A 1 82 ? 20.430 -0.792 -17.857 1.00 76.06 82 ASP A C 1
ATOM 672 O O . ASP A 1 82 ? 20.984 -1.063 -16.788 1.00 76.06 82 ASP A O 1
ATOM 676 N N . LEU A 1 83 ? 19.204 -0.277 -17.941 1.00 69.62 83 LEU A N 1
ATOM 677 C CA . LEU A 1 83 ? 18.323 -0.063 -16.793 1.00 69.62 83 LEU A CA 1
ATOM 678 C C . LEU A 1 83 ? 17.413 -1.268 -16.524 1.00 69.62 83 LEU A C 1
ATOM 680 O O . LEU A 1 83 ? 16.735 -1.305 -15.499 1.00 69.62 83 LEU A O 1
ATOM 684 N N . GLY A 1 84 ? 17.404 -2.271 -17.405 1.00 70.56 84 GLY A N 1
ATOM 685 C CA . GLY A 1 84 ? 16.494 -3.406 -17.314 1.00 70.56 84 GLY A CA 1
ATOM 686 C C . GLY A 1 84 ? 15.074 -3.051 -17.763 1.00 70.56 84 GLY A C 1
ATOM 687 O O . GLY A 1 84 ? 14.881 -2.448 -18.820 1.00 70.56 84 GLY A O 1
ATOM 688 N N . GLN A 1 85 ? 14.075 -3.485 -16.988 1.00 65.81 85 GLN A N 1
ATOM 689 C CA . GLN A 1 85 ? 12.654 -3.285 -17.301 1.00 65.81 85 GLN A CA 1
ATOM 690 C C . GLN A 1 85 ? 12.175 -1.886 -16.912 1.00 65.81 85 GLN A C 1
ATOM 692 O O . GLN A 1 85 ? 12.586 -1.343 -15.884 1.00 65.81 85 GLN A O 1
ATOM 697 N N . SER A 1 86 ? 11.255 -1.323 -17.693 1.00 67.62 86 SER A N 1
ATOM 698 C CA . SER A 1 86 ? 10.628 -0.054 -17.317 1.00 67.62 86 SER A CA 1
ATOM 699 C C . SER A 1 86 ? 9.589 -0.220 -16.197 1.00 67.62 86 SER A C 1
ATOM 701 O O . SER A 1 86 ? 9.047 -1.306 -15.994 1.00 67.62 86 SER A O 1
ATOM 703 N N . MET A 1 87 ? 9.243 0.871 -15.494 1.00 67.94 87 MET A N 1
ATOM 704 C CA . MET A 1 87 ? 8.123 0.887 -14.536 1.00 67.94 87 MET A CA 1
ATOM 705 C C . MET A 1 87 ? 6.845 0.409 -15.201 1.00 67.94 87 MET A C 1
ATOM 707 O O . MET A 1 87 ? 6.108 -0.378 -14.626 1.00 67.94 87 MET A O 1
ATOM 711 N N . PHE A 1 88 ? 6.600 0.870 -16.426 1.00 67.38 88 PHE A N 1
ATOM 712 C CA . PHE A 1 88 ? 5.429 0.468 -17.182 1.00 67.38 88 PHE A CA 1
ATOM 713 C C . PHE A 1 88 ? 5.396 -1.050 -17.394 1.00 67.38 88 PHE A C 1
ATOM 715 O O . PHE A 1 88 ? 4.381 -1.673 -17.111 1.00 67.38 88 PHE A O 1
ATOM 722 N N . GLU A 1 89 ? 6.507 -1.656 -17.815 1.00 70.44 89 GLU A N 1
ATOM 723 C CA . GLU A 1 89 ? 6.590 -3.108 -18.008 1.00 70.44 89 GLU A CA 1
ATOM 724 C C . GLU A 1 89 ? 6.459 -3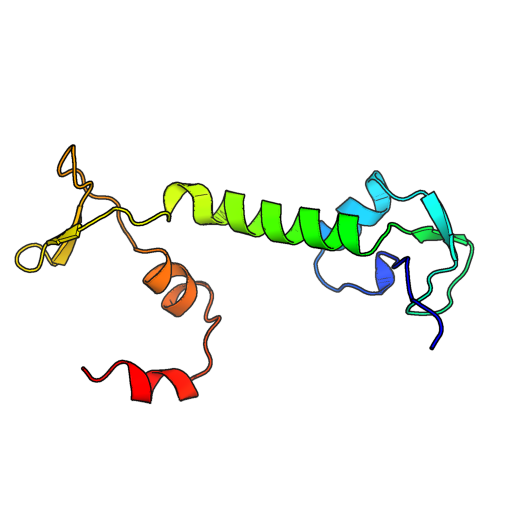.890 -16.699 1.00 70.44 89 GLU A C 1
ATOM 726 O O . GLU A 1 89 ? 5.776 -4.908 -16.683 1.00 70.44 89 GLU A O 1
ATOM 731 N N . ALA A 1 90 ? 7.048 -3.419 -15.597 1.00 70.00 90 ALA A N 1
ATOM 732 C CA . ALA A 1 90 ? 6.891 -4.062 -14.293 1.00 70.00 90 ALA A CA 1
ATOM 733 C C . ALA A 1 90 ? 5.424 -4.017 -13.823 1.00 70.00 90 ALA A C 1
ATOM 735 O O . ALA A 1 90 ? 4.845 -5.042 -13.472 1.00 70.00 90 ALA A O 1
ATOM 736 N N . LEU A 1 91 ? 4.789 -2.844 -13.897 1.00 70.31 91 LEU A N 1
ATOM 737 C CA . LEU A 1 91 ? 3.387 -2.662 -13.514 1.00 70.31 91 LEU A CA 1
ATOM 738 C C . LEU A 1 91 ? 2.430 -3.462 -14.416 1.00 70.31 91 LEU A C 1
ATOM 740 O O . LEU A 1 91 ? 1.408 -3.955 -13.945 1.00 70.31 91 LEU A O 1
ATOM 744 N N . TYR A 1 92 ? 2.747 -3.573 -15.709 1.00 68.06 92 TYR A N 1
ATOM 745 C CA . TYR A 1 92 ? 1.903 -4.245 -16.692 1.00 68.06 92 TYR A CA 1
ATOM 746 C C . TYR A 1 92 ? 2.090 -5.767 -16.690 1.00 68.06 92 TYR A C 1
ATOM 748 O O . TYR A 1 92 ? 1.113 -6.498 -16.579 1.00 68.06 92 TYR A O 1
ATOM 756 N N . TYR A 1 93 ? 3.328 -6.254 -16.804 1.00 70.50 93 TYR A N 1
ATOM 757 C CA . TYR A 1 93 ? 3.618 -7.678 -17.001 1.00 70.50 93 TYR A CA 1
ATOM 758 C C . TYR A 1 93 ? 3.950 -8.442 -15.717 1.00 70.50 93 TYR A C 1
ATOM 760 O O . TYR A 1 93 ? 3.757 -9.653 -15.690 1.00 70.50 93 TYR A O 1
ATOM 768 N N . VAL A 1 94 ? 4.497 -7.790 -14.683 1.00 70.62 94 VAL A N 1
ATOM 769 C CA . VAL A 1 94 ? 4.892 -8.480 -13.437 1.00 70.62 94 VAL A CA 1
ATOM 770 C C . VAL A 1 94 ? 3.772 -8.420 -12.410 1.00 70.62 94 VAL A C 1
ATOM 772 O O . VAL A 1 94 ? 3.442 -9.423 -11.786 1.00 70.62 94 VAL A O 1
ATOM 775 N N . GLU A 1 95 ? 3.191 -7.241 -12.247 1.00 69.50 95 GLU A N 1
ATOM 776 C CA . GLU A 1 95 ? 2.204 -6.972 -11.202 1.00 69.50 95 GLU A CA 1
ATOM 777 C C . GLU A 1 95 ? 0.762 -7.059 -11.718 1.00 69.50 95 GLU A C 1
ATOM 779 O O . GLU A 1 95 ? -0.171 -6.968 -10.922 1.00 69.50 95 GLU A O 1
ATOM 784 N N . GLU A 1 96 ? 0.585 -7.226 -13.039 1.00 69.88 96 GLU A N 1
ATOM 785 C CA . GLU A 1 96 ? -0.710 -7.384 -13.724 1.00 69.88 96 GLU A CA 1
ATOM 786 C C . GLU A 1 96 ? -1.755 -6.352 -13.257 1.00 69.88 96 GLU A C 1
ATOM 788 O O . GLU A 1 96 ? -2.936 -6.644 -13.064 1.00 69.88 96 GLU A O 1
ATOM 793 N N . ILE A 1 97 ? -1.310 -5.113 -13.019 1.00 71.19 97 ILE A N 1
ATOM 794 C CA . ILE A 1 97 ? -2.139 -4.085 -12.369 1.00 71.19 97 ILE A CA 1
ATOM 795 C C . ILE A 1 97 ? -3.230 -3.586 -13.319 1.00 71.19 97 ILE A C 1
ATOM 797 O O . ILE A 1 97 ? -4.292 -3.134 -12.883 1.00 71.19 97 ILE A O 1
ATOM 801 N N . PHE A 1 98 ? -2.974 -3.649 -14.625 1.00 66.12 98 PHE A N 1
ATOM 802 C CA . PHE A 1 98 ? -3.927 -3.258 -15.651 1.00 66.12 98 PHE A CA 1
ATOM 803 C C . PHE A 1 98 ? -4.762 -4.463 -16.087 1.00 66.12 98 PHE A C 1
ATOM 805 O O . PHE A 1 98 ? -4.230 -5.533 -16.353 1.00 66.12 98 PHE A O 1
ATOM 812 N N . SER A 1 99 ? -6.079 -4.274 -16.179 1.00 60.22 99 SER A N 1
ATOM 813 C CA . SER A 1 99 ? -6.993 -5.268 -16.748 1.00 60.22 99 SER A CA 1
ATOM 814 C C . SER A 1 99 ? -6.807 -5.409 -18.261 1.00 60.22 99 SER A C 1
ATOM 816 O O . SER A 1 99 ? -6.436 -4.435 -18.919 1.00 60.22 99 SER A O 1
ATOM 818 N N . ASP A 1 100 ? -7.209 -6.560 -18.810 1.00 59.25 100 ASP A N 1
ATOM 819 C CA . ASP A 1 100 ? -7.197 -6.894 -20.248 1.00 59.25 100 ASP A CA 1
ATOM 820 C C . ASP A 1 100 ? -7.780 -5.791 -21.165 1.00 59.25 100 ASP A C 1
ATOM 822 O O . ASP A 1 100 ? -7.373 -5.646 -22.315 1.00 59.25 100 ASP A O 1
ATOM 826 N N . ASP A 1 101 ? -8.685 -4.948 -20.653 1.00 56.50 101 ASP A N 1
ATOM 827 C CA . ASP A 1 101 ? -9.276 -3.812 -21.378 1.00 56.50 101 ASP A CA 1
ATOM 828 C C . ASP A 1 101 ? -8.260 -2.728 -21.812 1.00 56.50 101 ASP A C 1
ATOM 830 O O . ASP A 1 101 ? -8.573 -1.894 -22.666 1.00 56.50 101 ASP A O 1
ATOM 834 N N . LEU A 1 102 ? -7.041 -2.703 -21.255 1.00 52.09 102 LEU A N 1
ATOM 835 C CA . LEU A 1 102 ? -6.002 -1.739 -21.645 1.00 52.09 102 LEU A CA 1
ATOM 836 C C . LEU A 1 102 ? -5.201 -2.180 -22.888 1.00 52.09 102 LEU A C 1
ATOM 838 O O . LEU A 1 102 ? -4.574 -1.337 -23.538 1.00 52.09 102 LEU A O 1
ATOM 842 N N . GLU A 1 103 ? -5.257 -3.462 -23.274 1.00 53.88 103 GLU A N 1
ATOM 843 C CA . GLU A 1 103 ? -4.545 -3.996 -24.450 1.00 53.88 103 GLU A CA 1
ATOM 844 C C . GLU A 1 103 ? -4.964 -3.324 -25.764 1.00 53.88 103 GLU A C 1
ATOM 846 O O . GLU A 1 103 ? -4.181 -3.241 -26.714 1.00 53.88 103 GLU A O 1
ATOM 851 N N . GLU A 1 104 ? -6.190 -2.803 -25.838 1.00 52.62 104 GLU A N 1
ATOM 852 C CA . GLU A 1 104 ? -6.678 -2.101 -27.027 1.00 52.62 104 GLU A CA 1
ATOM 853 C C . GLU A 1 104 ? -6.044 -0.716 -27.217 1.00 52.62 104 GLU A C 1
ATOM 855 O O . GLU A 1 104 ? -5.967 -0.234 -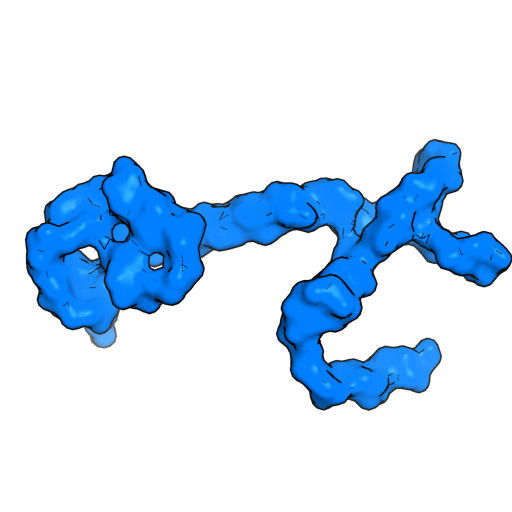28.348 1.00 52.62 104 GLU A O 1
ATOM 860 N N . VAL A 1 105 ? -5.535 -0.093 -26.149 1.00 50.41 105 VAL A N 1
ATOM 861 C CA . VAL A 1 105 ? -4.974 1.270 -26.186 1.00 50.41 105 VAL A CA 1
ATOM 862 C C . VAL A 1 105 ? -3.512 1.282 -26.656 1.00 50.41 105 VAL A C 1
ATOM 864 O O . VAL A 1 105 ? -3.059 2.271 -27.227 1.00 50.41 105 VAL A O 1
ATOM 867 N N . LEU A 1 106 ? -2.777 0.181 -26.474 1.00 47.22 106 LEU A N 1
ATOM 868 C CA . LEU A 1 106 ? -1.332 0.089 -26.746 1.00 47.22 106 LEU A CA 1
ATOM 869 C C . LEU A 1 106 ? -0.978 -0.375 -28.170 1.00 47.22 106 LEU A C 1
ATOM 871 O O . LEU A 1 106 ? 0.200 -0.517 -28.490 1.00 47.22 106 LEU A O 1
ATOM 875 N N . LYS A 1 107 ? -1.963 -0.587 -29.054 1.00 43.38 107 LYS A N 1
ATOM 876 C CA . LYS A 1 107 ? -1.746 -0.937 -30.476 1.00 43.38 107 LYS A CA 1
ATOM 877 C C . LYS A 1 107 ? -1.328 0.270 -31.345 1.00 43.38 107 LYS A C 1
ATOM 879 O O . LYS A 1 107 ? -1.884 0.449 -32.431 1.00 43.38 107 LYS A O 1
ATOM 884 N N . LEU A 1 108 ? -0.387 1.096 -30.876 1.00 37.03 108 LEU A N 1
ATOM 885 C CA . LEU A 1 108 ? 0.198 2.218 -31.631 1.00 37.03 108 LEU A CA 1
ATOM 886 C C . LEU A 1 108 ? 1.589 1.877 -32.171 1.00 37.03 108 LEU A C 1
ATOM 888 O O . LEU A 1 108 ? 2.452 1.464 -31.368 1.00 37.03 108 LEU A O 1
#

Organism: Thermosipho melanesiensis (strain DSM 12029 / CIP 104789 / BI429) (NCBI:txid391009)

pLDDT: mean 78.76, std 15.56, range [37.03, 97.75]

Foldseek 3Di:
DPPQFKAALVVDPDPVLNVVQVVPFDFAAGSPPRDHRGGMDTPVVSVVVVVVVVCVVCVLQPQPFDQDPVVRFTADPVPRDGSHDHPCCCVCPVVVVDDPVCVVVPPD

Sequence (108 aa):
MEDKEHCCAECFKDEYIRNFIIQEGKKGKCDVCGRDNVFVVSFDLVADFIIEGFRRAYETLENEGFWHPEEKRYCDPVTGNDLGQSMFEALYYVEEIFSDDLEEVLKL

Secondary structure (DSSP, 8-state):
-----EEEGGG---HHHHHHHHHH-EEE--TTT--SSEEEEEHHHHHHHHHHHHHHHTGGG---PEEETTTTEEE-TTT--EEES-HHHIIIIIS--S-GGGTTT---